Protein AF-A0A231GZB1-F1 (afdb_monomer_lite)

Foldseek 3Di:
DPPPPQQPDDVVNVVLFDDDDQSWTWDAAPVSQKIKIFADDDLVRVVNRVCVVCVVVVNNVVPVVPDDSVLQVVQKDKFWWPPFDADPVSHTDTDGDDPPPPRTGIMIMTHD

Structure (mmCIF, N/CA/C/O backbone):
data_AF-A0A231GZB1-F1
#
_entry.id   AF-A0A231GZB1-F1
#
loop_
_atom_site.group_PDB
_atom_site.id
_atom_site.type_symbol
_atom_site.label_atom_id
_atom_site.label_alt_id
_atom_site.label_comp_id
_atom_site.label_asym_id
_atom_site.label_entity_id
_atom_site.label_seq_id
_atom_site.pdbx_PDB_ins_code
_atom_site.Cartn_x
_atom_site.Cartn_y
_atom_site.Cartn_z
_atom_site.occupancy
_atom_site.B_iso_or_equiv
_atom_site.auth_seq_id
_atom_site.auth_comp_id
_atom_site.auth_asym_id
_atom_site.auth_atom_id
_atom_site.pdbx_PDB_model_num
ATOM 1 N N . MET A 1 1 ? -10.365 -15.700 -19.468 1.00 35.47 1 MET A N 1
ATOM 2 C CA . MET A 1 1 ? -9.178 -16.373 -18.901 1.00 35.47 1 MET A CA 1
ATOM 3 C C . MET A 1 1 ? -8.945 -15.784 -17.522 1.00 35.47 1 MET A C 1
ATOM 5 O O . MET A 1 1 ? -9.012 -14.567 -17.427 1.00 35.47 1 MET A O 1
ATOM 9 N N . PRO A 1 2 ? -8.791 -16.578 -16.455 1.00 36.25 2 PRO A N 1
ATOM 10 C CA . PRO A 1 2 ? -8.522 -16.021 -15.139 1.00 36.25 2 PRO A CA 1
ATOM 11 C C . PRO A 1 2 ? -7.045 -15.605 -15.068 1.00 36.25 2 PRO A C 1
ATOM 13 O O . PRO A 1 2 ? -6.168 -16.423 -15.336 1.00 36.25 2 PRO A O 1
ATOM 16 N N . ASP A 1 3 ? -6.792 -14.337 -14.736 1.00 35.53 3 ASP A N 1
ATOM 17 C CA . ASP A 1 3 ? -5.476 -13.730 -14.481 1.00 35.53 3 ASP A CA 1
ATOM 18 C C . ASP A 1 3 ? -4.774 -14.386 -13.276 1.00 35.53 3 ASP A C 1
ATOM 20 O O . ASP A 1 3 ? -4.677 -13.824 -12.184 1.00 35.53 3 ASP A O 1
ATOM 24 N N . LEU A 1 4 ? -4.313 -15.625 -13.450 1.00 36.09 4 LEU A N 1
ATOM 25 C CA . LEU A 1 4 ? -3.774 -16.455 -12.372 1.00 36.09 4 LEU A CA 1
ATOM 26 C C . LEU A 1 4 ? -2.290 -16.189 -12.051 1.00 36.09 4 LEU A C 1
ATOM 28 O O . LEU A 1 4 ? -1.723 -16.885 -11.214 1.00 36.09 4 LEU A O 1
ATOM 32 N N . HIS A 1 5 ? -1.651 -15.192 -12.675 1.00 38.41 5 HIS A N 1
ATOM 33 C CA . HIS A 1 5 ? -0.195 -14.990 -12.580 1.00 38.41 5 HIS A CA 1
ATOM 34 C C . HIS A 1 5 ? 0.274 -13.715 -11.858 1.00 38.41 5 HIS A C 1
ATOM 36 O O . HIS A 1 5 ? 1.476 -13.514 -11.723 1.00 38.41 5 HIS A O 1
ATOM 42 N N . CYS A 1 6 ? -0.616 -12.886 -11.306 1.00 41.22 6 CYS A N 1
ATOM 43 C CA . CYS A 1 6 ? -0.209 -11.613 -10.681 1.00 41.22 6 CYS A CA 1
ATOM 44 C C . CYS A 1 6 ? 0.163 -11.691 -9.186 1.00 41.22 6 CYS A C 1
ATOM 46 O O . CYS A 1 6 ? 0.323 -10.651 -8.552 1.00 41.22 6 CYS A O 1
ATOM 48 N N . TYR A 1 7 ? 0.286 -12.886 -8.595 1.00 46.88 7 TYR A N 1
ATOM 49 C CA . TYR A 1 7 ? 0.458 -13.031 -7.138 1.00 46.88 7 TYR A CA 1
ATOM 50 C C . TYR A 1 7 ? 1.612 -13.941 -6.700 1.00 46.88 7 TYR A C 1
ATOM 52 O O . TYR A 1 7 ? 1.728 -14.223 -5.505 1.00 46.88 7 TYR A O 1
ATOM 60 N N . ALA A 1 8 ? 2.479 -14.387 -7.617 1.00 49.38 8 ALA A N 1
ATOM 61 C CA . ALA A 1 8 ? 3.736 -15.032 -7.237 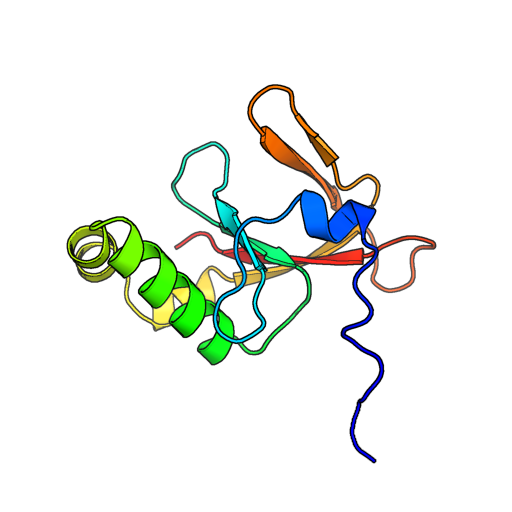1.00 49.38 8 ALA A CA 1
ATOM 62 C C . ALA A 1 8 ? 4.686 -13.957 -6.697 1.00 49.38 8 ALA A C 1
ATOM 64 O O . ALA A 1 8 ? 5.484 -13.363 -7.413 1.00 49.38 8 ALA A O 1
ATOM 65 N N . LEU A 1 9 ? 4.486 -13.633 -5.428 1.00 62.28 9 LEU A N 1
ATOM 66 C CA . LEU A 1 9 ? 5.209 -12.602 -4.717 1.00 62.28 9 LEU A CA 1
ATOM 67 C C . LEU A 1 9 ? 6.604 -13.141 -4.404 1.00 62.28 9 LEU A C 1
ATOM 69 O O . LEU A 1 9 ? 6.715 -14.206 -3.793 1.00 62.28 9 LEU A O 1
ATOM 73 N N . ASP A 1 10 ? 7.645 -12.427 -4.830 1.00 67.81 10 ASP A N 1
ATOM 74 C CA . ASP A 1 10 ? 9.023 -12.769 -4.480 1.00 67.81 10 ASP A CA 1
ATOM 75 C C . ASP A 1 10 ? 9.120 -12.930 -2.947 1.00 67.81 10 ASP A C 1
ATOM 77 O O . ASP A 1 10 ? 8.795 -11.988 -2.216 1.00 67.81 10 ASP A O 1
ATOM 81 N N . PRO A 1 11 ? 9.531 -14.098 -2.418 1.00 69.06 11 PRO A N 1
ATOM 82 C CA . PRO A 1 11 ? 9.621 -14.330 -0.979 1.00 69.06 11 PRO A CA 1
ATOM 83 C C . PRO A 1 11 ? 10.492 -13.315 -0.222 1.00 69.06 11 PRO A C 1
ATOM 85 O O . PRO A 1 11 ? 10.318 -13.153 0.988 1.00 69.06 11 PRO A O 1
ATOM 88 N N . ALA A 1 12 ? 11.444 -12.651 -0.884 1.00 73.69 12 ALA A N 1
ATOM 89 C CA . ALA A 1 12 ? 12.208 -11.548 -0.308 1.00 73.69 12 ALA A CA 1
ATOM 90 C C . ALA A 1 12 ? 11.328 -10.303 -0.134 1.00 73.69 12 ALA A C 1
ATOM 92 O O . ALA A 1 12 ? 11.215 -9.784 0.975 1.00 73.69 12 ALA A O 1
ATOM 93 N N . VAL A 1 13 ? 10.602 -9.903 -1.180 1.00 76.31 13 VAL A N 1
ATOM 94 C CA . VAL A 1 13 ? 9.665 -8.770 -1.128 1.00 76.31 13 VAL A CA 1
ATOM 95 C C . VAL A 1 13 ? 8.522 -9.042 -0.150 1.00 76.31 13 VAL A C 1
ATOM 97 O O . VAL A 1 13 ? 8.095 -8.163 0.590 1.00 76.31 13 VAL A O 1
ATOM 100 N N . GLY A 1 14 ? 8.060 -10.288 -0.062 1.00 76.56 14 GLY A N 1
ATOM 101 C CA . GLY A 1 14 ? 6.980 -10.678 0.844 1.00 76.56 14 GLY A CA 1
ATOM 102 C C . GLY A 1 14 ? 7.309 -10.561 2.318 1.00 76.56 14 GLY A C 1
ATOM 103 O O . GLY A 1 14 ? 6.378 -10.469 3.116 1.00 76.56 14 GLY A O 1
ATOM 104 N N . ARG A 1 15 ? 8.599 -10.562 2.667 1.00 81.38 15 ARG A N 1
ATOM 105 C CA . ARG A 1 15 ? 9.084 -10.355 4.034 1.00 81.38 15 ARG A CA 1
ATOM 106 C C . ARG A 1 15 ? 9.147 -8.881 4.428 1.00 81.38 15 ARG A C 1
ATOM 108 O O . ARG A 1 15 ? 9.118 -8.603 5.619 1.00 81.38 15 ARG A O 1
ATOM 115 N N . LEU A 1 16 ? 9.191 -7.967 3.456 1.00 84.62 16 LEU A N 1
ATOM 116 C CA . LEU A 1 16 ? 9.192 -6.520 3.700 1.00 84.62 16 LEU A CA 1
ATOM 117 C C . LEU A 1 16 ? 7.824 -6.008 4.154 1.00 84.62 16 LEU A C 1
ATOM 119 O O . LEU A 1 16 ? 7.729 -5.028 4.883 1.00 84.62 16 LEU A O 1
ATOM 123 N N . PHE A 1 17 ? 6.755 -6.678 3.726 1.00 84.00 17 PHE A N 1
ATOM 124 C CA . PHE A 1 17 ? 5.401 -6.314 4.113 1.00 84.00 17 PHE A CA 1
ATOM 125 C C . PHE A 1 17 ? 4.904 -7.185 5.257 1.00 84.00 17 PHE A C 1
ATOM 127 O O . PHE A 1 17 ? 5.123 -8.399 5.281 1.00 84.00 17 PHE A O 1
ATOM 134 N N . GLY A 1 18 ? 4.154 -6.558 6.16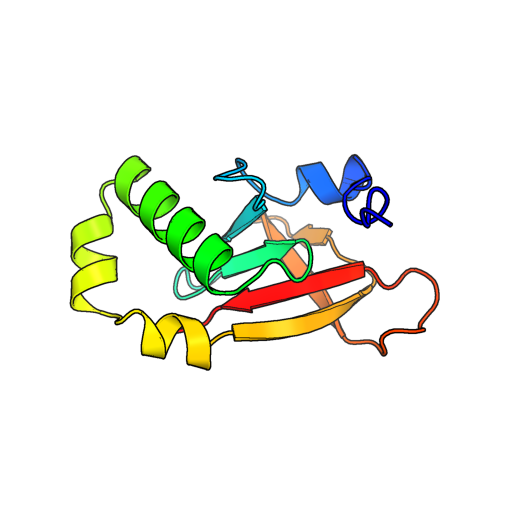0 1.00 75.94 18 GLY A N 1
ATOM 135 C CA . GLY A 1 18 ? 3.525 -7.223 7.287 1.00 75.94 18 GLY A CA 1
ATOM 136 C C . GLY A 1 18 ? 2.454 -8.256 6.913 1.00 75.94 18 GLY A C 1
ATOM 137 O O . GLY A 1 18 ? 2.372 -8.812 5.811 1.00 75.94 18 GLY A O 1
ATOM 138 N N . ARG A 1 19 ? 1.600 -8.546 7.899 1.00 80.25 19 ARG A N 1
ATOM 139 C CA . ARG A 1 19 ? 0.558 -9.574 7.798 1.00 80.25 19 ARG A CA 1
ATOM 140 C C . ARG A 1 19 ? -0.372 -9.322 6.606 1.00 80.25 19 ARG A C 1
ATOM 142 O O . ARG A 1 19 ? -0.700 -8.186 6.271 1.00 80.25 19 ARG A O 1
ATOM 149 N N . HIS A 1 20 ? -0.832 -10.409 5.992 1.00 82.31 20 HIS A N 1
ATOM 150 C CA . HIS A 1 20 ? -1.821 -10.339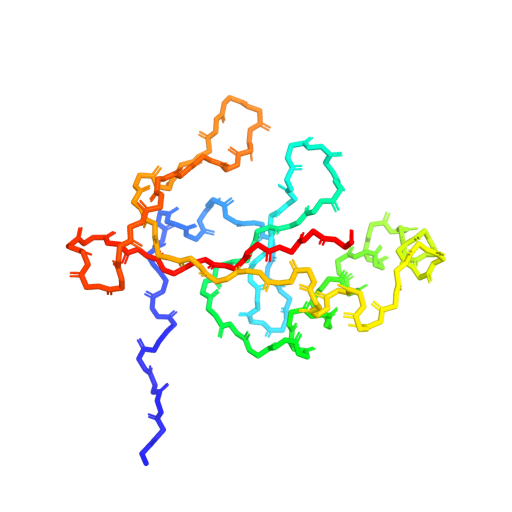 4.925 1.00 82.31 20 HIS A CA 1
ATOM 151 C C . HIS A 1 20 ? -3.253 -10.162 5.462 1.00 82.31 20 HIS A C 1
ATOM 153 O O . HIS A 1 20 ? -3.659 -10.796 6.433 1.00 82.31 20 HIS A O 1
ATOM 159 N N . PHE A 1 21 ? -4.056 -9.345 4.792 1.00 85.50 21 PHE A N 1
ATOM 160 C CA . PHE A 1 21 ? -5.480 -9.190 5.073 1.00 85.50 21 PHE A CA 1
ATOM 161 C C . PHE A 1 21 ? -6.230 -9.241 3.751 1.00 85.50 21 PHE A C 1
ATOM 163 O O . PHE A 1 21 ? -5.977 -8.438 2.859 1.00 85.50 21 PHE A O 1
ATOM 170 N N . TYR A 1 22 ? -7.110 -10.230 3.583 1.00 87.31 22 TYR A N 1
ATOM 171 C CA . TYR A 1 22 ? -7.861 -10.431 2.334 1.00 87.31 22 TYR A CA 1
ATOM 172 C C . TYR A 1 22 ? -6.973 -10.501 1.074 1.00 87.31 22 TYR A C 1
ATOM 174 O O . TYR A 1 22 ? -7.357 -10.031 0.004 1.00 87.31 22 TYR A O 1
ATOM 182 N N . GLY A 1 23 ? -5.766 -11.066 1.198 1.00 85.50 23 GLY A N 1
ATOM 183 C CA . GLY A 1 23 ? -4.794 -11.145 0.101 1.00 85.50 23 GLY A CA 1
ATOM 184 C C . GLY A 1 23 ? -4.034 -9.843 -0.189 1.00 85.50 23 GLY A C 1
ATOM 185 O O . GLY A 1 23 ? -3.349 -9.766 -1.203 1.00 85.50 23 GLY A O 1
ATOM 186 N N . VAL A 1 24 ? -4.139 -8.833 0.678 1.00 90.75 24 VAL A N 1
ATOM 187 C CA . VAL A 1 24 ? -3.377 -7.577 0.621 1.00 90.75 24 VAL A CA 1
ATOM 188 C C . VAL A 1 24 ? -2.308 -7.603 1.703 1.00 90.75 24 VAL A C 1
ATOM 190 O O . VAL A 1 24 ? -2.616 -7.885 2.859 1.00 90.75 24 VAL A O 1
ATOM 193 N N . ARG A 1 25 ? -1.056 -7.322 1.342 1.00 90.12 25 ARG A N 1
ATOM 194 C CA . ARG A 1 25 ? 0.037 -7.132 2.303 1.00 90.12 25 ARG A CA 1
ATOM 195 C C . ARG A 1 25 ? 0.265 -5.645 2.492 1.00 90.12 25 ARG A C 1
ATOM 197 O O . ARG A 1 25 ? 0.362 -4.931 1.499 1.00 90.12 25 ARG A O 1
ATOM 204 N N . LEU A 1 26 ? 0.322 -5.213 3.743 1.00 89.19 26 LEU A N 1
ATOM 205 C CA . LEU A 1 26 ? 0.349 -3.806 4.118 1.00 89.19 26 LEU A CA 1
ATOM 206 C C . LEU A 1 26 ? 1.423 -3.543 5.168 1.00 89.19 26 LEU A C 1
ATOM 208 O O . LEU A 1 26 ? 1.594 -4.333 6.099 1.00 89.19 26 LEU A O 1
ATOM 212 N N . GLN A 1 27 ? 2.131 -2.436 4.983 1.00 90.50 27 GLN A N 1
ATOM 213 C CA . GLN A 1 27 ? 3.182 -1.936 5.859 1.00 90.50 27 GLN A CA 1
ATOM 214 C C . GLN A 1 27 ? 2.899 -0.456 6.158 1.00 90.50 27 GLN A C 1
ATOM 216 O O . GLN A 1 27 ? 2.553 0.267 5.227 1.00 90.50 27 GLN A O 1
ATOM 221 N N . PRO A 1 28 ? 2.971 0.008 7.416 1.00 88.31 28 PRO A N 1
ATOM 222 C CA . PRO A 1 28 ? 2.855 1.436 7.731 1.00 88.31 28 PRO A CA 1
ATOM 223 C C . PRO A 1 28 ? 4.018 2.250 7.142 1.00 88.31 28 PRO A C 1
ATOM 225 O O . PRO A 1 28 ? 5.121 1.718 7.006 1.00 88.31 28 PRO A O 1
ATOM 228 N N . LEU A 1 29 ? 3.772 3.521 6.821 1.00 85.38 29 LEU A N 1
ATOM 229 C CA . LEU A 1 29 ? 4.821 4.508 6.543 1.00 85.38 29 LEU A CA 1
ATOM 230 C C . LEU A 1 29 ? 5.504 4.985 7.837 1.00 85.38 29 LEU A C 1
ATOM 232 O O . LEU A 1 29 ? 4.996 4.742 8.934 1.00 85.38 29 LEU A O 1
ATOM 236 N N . GLU A 1 30 ? 6.651 5.654 7.682 1.00 79.06 30 GLU A N 1
ATOM 237 C CA . GLU A 1 30 ? 7.502 6.181 8.766 1.00 79.06 30 GLU A CA 1
ATOM 238 C C . GLU A 1 30 ? 6.756 7.086 9.748 1.00 79.06 30 GL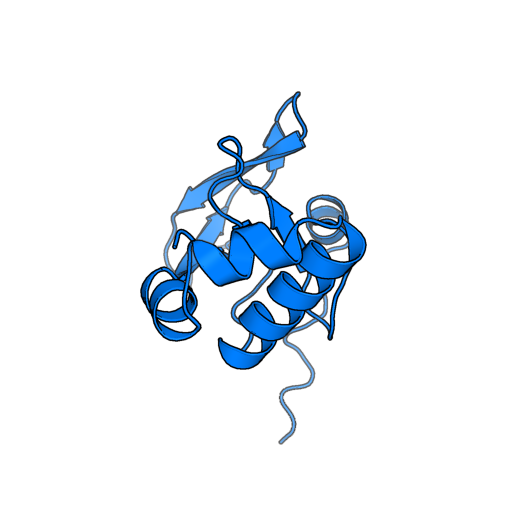U A C 1
ATOM 240 O O . GLU A 1 30 ? 6.864 6.933 10.963 1.00 79.06 30 GLU A O 1
ATOM 245 N N . ASP A 1 31 ? 5.926 7.977 9.219 1.00 73.69 31 ASP A N 1
ATOM 246 C CA . ASP A 1 31 ? 5.128 8.926 9.992 1.00 73.69 31 ASP A CA 1
ATOM 247 C C . ASP A 1 31 ? 3.888 8.300 10.655 1.00 73.69 31 ASP A C 1
ATOM 249 O O . ASP A 1 31 ? 3.177 8.967 11.406 1.00 73.69 31 ASP A O 1
ATOM 253 N N . GLY A 1 32 ? 3.603 7.023 10.372 1.00 74.31 32 GLY A N 1
ATOM 254 C CA . GLY A 1 32 ? 2.389 6.335 10.806 1.00 74.31 32 GLY A CA 1
ATOM 255 C C . GLY A 1 32 ? 1.096 6.872 10.181 1.00 74.31 32 GLY A C 1
ATOM 256 O O . GLY A 1 32 ? 0.023 6.358 10.500 1.00 74.31 32 GLY A O 1
ATOM 257 N N . TYR A 1 33 ? 1.185 7.861 9.289 1.00 78.75 33 TYR A N 1
ATOM 258 C CA . TYR A 1 33 ? 0.050 8.557 8.689 1.00 78.75 33 TYR A CA 1
ATOM 259 C C . TYR A 1 33 ? -0.431 7.881 7.398 1.00 78.75 33 TYR A C 1
ATOM 261 O O . TYR A 1 33 ? -1.549 8.113 6.946 1.00 78.75 33 TYR A O 1
ATOM 269 N N . GLY A 1 34 ? 0.367 6.975 6.828 1.00 89.00 34 GLY A N 1
ATOM 270 C CA . GLY A 1 34 ? -0.030 6.213 5.650 1.00 89.00 34 GLY A CA 1
ATOM 271 C C . GLY A 1 34 ? 0.436 4.763 5.631 1.00 89.00 34 GLY A C 1
ATOM 272 O O . GLY A 1 34 ? 0.991 4.218 6.591 1.00 89.00 34 GLY A O 1
ATOM 273 N N . TRP A 1 35 ? 0.188 4.116 4.496 1.00 92.94 35 TRP A N 1
ATOM 274 C CA . TRP A 1 35 ? 0.504 2.710 4.273 1.00 92.94 35 TRP A CA 1
ATOM 275 C C . TRP A 1 35 ? 1.088 2.474 2.891 1.00 92.94 35 TRP A C 1
ATOM 277 O O . TRP A 1 35 ? 0.752 3.148 1.922 1.00 92.94 35 TRP A O 1
ATOM 287 N N . VAL A 1 36 ? 1.893 1.424 2.787 1.00 94.38 36 VAL A N 1
ATOM 288 C CA . VAL A 1 36 ? 2.356 0.852 1.530 1.00 94.38 36 VAL A CA 1
ATOM 289 C C . VAL A 1 36 ? 1.764 -0.538 1.383 1.00 94.38 36 VAL A C 1
ATOM 291 O O . VAL A 1 36 ? 1.841 -1.381 2.281 1.00 94.38 36 VAL A O 1
ATOM 294 N N . VAL A 1 37 ? 1.185 -0.788 0.219 1.00 94.31 37 VAL A N 1
ATOM 295 C CA . VAL A 1 37 ? 0.625 -2.067 -0.191 1.00 94.31 37 VAL A CA 1
ATOM 296 C C . VAL A 1 37 ? 1.450 -2.640 -1.327 1.00 94.31 37 VAL A C 1
ATOM 298 O O . VAL A 1 37 ? 1.759 -1.945 -2.290 1.00 94.31 37 VAL A O 1
ATOM 301 N N . TYR A 1 38 ? 1.756 -3.932 -1.261 1.00 92.62 38 TYR A N 1
ATOM 302 C CA . TYR A 1 38 ? 2.352 -4.607 -2.408 1.00 92.62 38 TYR A CA 1
ATOM 303 C C . TYR A 1 38 ? 1.315 -4.845 -3.513 1.00 92.62 38 TYR A C 1
ATOM 305 O O . TYR A 1 38 ? 0.237 -5.403 -3.272 1.00 92.62 38 TYR A O 1
ATOM 313 N N . GLY A 1 39 ? 1.670 -4.482 -4.744 1.00 92.62 39 GLY A N 1
ATOM 314 C CA . GLY A 1 39 ? 0.815 -4.602 -5.916 1.00 92.62 39 GLY A CA 1
ATOM 315 C C . GLY A 1 39 ? -0.215 -3.486 -6.055 1.00 92.62 39 GLY A C 1
ATOM 316 O O . GLY A 1 39 ? -0.224 -2.507 -5.313 1.00 92.62 39 GLY A O 1
ATOM 317 N N . HIS A 1 40 ? -1.123 -3.670 -7.017 1.00 95.12 40 HIS A N 1
ATOM 318 C CA . HIS A 1 40 ? -2.261 -2.777 -7.262 1.00 95.12 40 HIS A CA 1
ATOM 319 C C . HIS A 1 40 ? -3.604 -3.501 -7.077 1.00 95.12 40 HIS A C 1
ATOM 321 O O . HIS A 1 40 ? -4.382 -3.623 -8.030 1.00 95.12 40 HIS A O 1
ATOM 327 N N . PRO A 1 41 ? -3.898 -4.047 -5.882 1.00 93.88 41 PRO A N 1
ATOM 328 C CA . PRO A 1 41 ? -5.215 -4.605 -5.625 1.00 93.88 41 PRO A CA 1
ATOM 329 C C . PRO A 1 41 ? -6.308 -3.525 -5.761 1.00 93.88 41 PRO A C 1
ATOM 331 O O . PRO A 1 41 ? -6.036 -2.332 -5.631 1.00 93.88 41 PRO A O 1
ATOM 334 N N . PRO A 1 42 ? -7.570 -3.918 -6.014 1.00 95.19 42 PRO A N 1
ATOM 335 C CA . PRO A 1 42 ? -8.675 -2.966 -6.087 1.00 95.19 42 PRO A CA 1
ATOM 336 C C . PRO A 1 42 ? -8.805 -2.153 -4.792 1.00 95.19 42 PRO A C 1
ATOM 338 O O . PRO A 1 42 ? -8.714 -2.736 -3.710 1.00 95.19 42 PRO A O 1
ATOM 341 N N . ALA A 1 43 ? -9.112 -0.855 -4.896 1.00 95.50 43 ALA A N 1
ATOM 342 C CA . ALA A 1 43 ? -9.204 0.067 -3.755 1.00 95.50 43 ALA A CA 1
ATOM 343 C C . ALA A 1 43 ? -10.076 -0.482 -2.613 1.00 95.50 43 ALA A C 1
ATOM 345 O O . ALA A 1 43 ? -9.630 -0.574 -1.474 1.00 95.50 43 ALA A O 1
ATOM 346 N N . ARG A 1 44 ? -11.263 -1.019 -2.934 1.00 95.62 44 ARG A N 1
ATOM 347 C CA . ARG A 1 44 ? -12.155 -1.668 -1.952 1.00 95.62 44 ARG A CA 1
ATOM 348 C C . ARG A 1 44 ? -11.478 -2.749 -1.100 1.00 95.62 44 ARG A C 1
ATOM 350 O O . ARG A 1 44 ? -11.822 -2.929 0.062 1.00 95.62 44 ARG A O 1
ATOM 357 N N . ARG A 1 45 ? -10.534 -3.498 -1.682 1.00 95.50 45 ARG A N 1
ATOM 358 C CA . ARG A 1 45 ? -9.813 -4.578 -1.000 1.00 95.50 45 ARG A CA 1
ATOM 359 C C . ARG A 1 45 ? -8.705 -4.011 -0.115 1.00 95.50 45 ARG A C 1
ATOM 361 O O . ARG A 1 45 ? -8.510 -4.525 0.979 1.00 95.50 45 ARG A O 1
ATOM 368 N N . ILE A 1 46 ? -8.035 -2.951 -0.569 1.00 95.25 46 ILE A N 1
ATOM 369 C CA . ILE A 1 46 ? -7.067 -2.191 0.233 1.00 95.25 46 ILE A CA 1
ATOM 370 C C . ILE A 1 46 ? -7.761 -1.605 1.462 1.00 95.25 46 ILE A C 1
ATOM 372 O O . ILE A 1 46 ? -7.347 -1.894 2.579 1.00 95.25 46 ILE A O 1
ATOM 376 N N . VAL A 1 47 ? -8.871 -0.881 1.283 1.00 95.19 47 VAL A N 1
ATOM 377 C CA . VAL A 1 47 ? -9.601 -0.273 2.407 1.00 95.19 47 VAL A CA 1
ATOM 378 C C . VAL A 1 47 ? -10.101 -1.335 3.391 1.00 95.19 47 VAL A C 1
ATOM 380 O O . VAL A 1 47 ? -9.931 -1.187 4.598 1.00 95.19 47 VAL A O 1
ATOM 383 N N . ALA A 1 48 ? -10.646 -2.457 2.906 1.00 94.69 48 ALA A N 1
ATOM 384 C CA . ALA A 1 48 ? -11.054 -3.560 3.780 1.00 94.69 48 ALA A CA 1
ATOM 385 C C . ALA A 1 48 ? -9.880 -4.137 4.597 1.00 94.69 48 ALA A C 1
ATOM 387 O O . ALA A 1 48 ? -10.041 -4.475 5.773 1.00 94.69 48 ALA A O 1
ATOM 388 N N . ALA A 1 49 ? -8.700 -4.242 3.983 1.00 94.50 49 ALA A N 1
ATOM 389 C CA . ALA A 1 49 ? -7.482 -4.704 4.630 1.00 94.50 49 ALA A CA 1
ATOM 390 C C . ALA A 1 49 ? -6.986 -3.713 5.700 1.00 94.50 49 ALA A C 1
ATOM 392 O O . ALA A 1 49 ? -6.691 -4.140 6.816 1.00 94.50 49 ALA A O 1
ATOM 393 N N . LEU A 1 50 ? -6.996 -2.407 5.405 1.00 92.31 50 LEU A N 1
ATOM 394 C CA . LEU A 1 50 ? -6.665 -1.336 6.354 1.00 92.31 50 LEU A CA 1
ATOM 395 C C . LEU A 1 50 ? -7.602 -1.334 7.563 1.00 92.31 50 LEU A C 1
ATOM 397 O O . LEU A 1 50 ? -7.144 -1.373 8.702 1.00 92.31 50 LEU A O 1
ATOM 401 N N . VAL A 1 51 ? -8.916 -1.391 7.331 1.00 92.81 51 VAL A N 1
ATOM 402 C CA . VAL A 1 51 ? -9.919 -1.451 8.405 1.00 92.81 51 VAL A CA 1
ATOM 403 C C . VAL A 1 51 ? -9.711 -2.682 9.289 1.00 92.81 51 VAL A C 1
ATOM 405 O O . VAL A 1 51 ? -9.825 -2.600 10.512 1.00 92.81 51 VAL A O 1
ATOM 408 N N . CYS A 1 52 ? -9.388 -3.835 8.699 1.00 93.12 52 CYS A N 1
ATOM 409 C CA . CYS A 1 52 ? -9.096 -5.042 9.468 1.00 93.12 52 CYS A CA 1
ATOM 410 C C . CYS A 1 52 ? -7.821 -4.894 10.306 1.00 93.12 52 CYS A C 1
ATOM 412 O O . CYS A 1 52 ? -7.832 -5.242 11.489 1.00 93.12 52 CYS A O 1
ATOM 414 N N . ALA A 1 53 ? -6.758 -4.332 9.728 1.00 90.50 53 ALA A N 1
ATOM 415 C CA . ALA A 1 53 ? -5.510 -4.067 10.431 1.00 90.50 53 ALA A CA 1
ATOM 416 C C . ALA A 1 53 ? -5.710 -3.087 11.602 1.00 90.50 53 ALA A C 1
ATOM 418 O O . ALA A 1 53 ? -5.270 -3.373 12.715 1.00 90.50 53 ALA A O 1
ATOM 419 N N . ALA A 1 54 ? -6.446 -1.992 11.387 1.00 90.06 54 ALA A N 1
ATOM 420 C CA . ALA A 1 54 ? -6.782 -1.018 12.425 1.00 90.06 54 ALA A CA 1
ATOM 421 C C . ALA A 1 54 ? -7.612 -1.646 13.555 1.00 90.06 54 ALA A C 1
ATOM 423 O O . ALA A 1 54 ? -7.327 -1.443 14.732 1.00 90.06 54 ALA A O 1
ATOM 424 N N . ARG A 1 55 ? -8.593 -2.498 13.223 1.00 91.88 55 ARG A N 1
ATOM 425 C CA . ARG A 1 55 ? -9.364 -3.248 14.231 1.00 91.88 55 ARG A CA 1
ATOM 426 C C . ARG A 1 55 ? -8.488 -4.176 15.069 1.00 91.88 55 ARG A C 1
ATOM 428 O O . ARG A 1 55 ? -8.662 -4.213 16.281 1.00 91.88 55 ARG A O 1
ATOM 435 N N . GLN A 1 56 ? -7.544 -4.897 14.460 1.00 90.12 56 GLN A N 1
ATOM 436 C CA . GLN A 1 56 ? -6.633 -5.779 15.205 1.00 90.12 56 GLN A CA 1
ATOM 437 C C . GLN A 1 56 ? -5.678 -5.015 16.128 1.00 90.12 56 GLN A C 1
ATOM 439 O O . GLN A 1 56 ? -5.246 -5.568 17.135 1.00 90.12 56 GLN A O 1
ATOM 444 N N . ARG A 1 57 ? -5.365 -3.759 15.798 1.00 87.19 57 ARG A N 1
ATOM 445 C CA . ARG A 1 57 ? -4.513 -2.875 16.606 1.00 87.19 57 ARG A CA 1
ATOM 446 C C . ARG A 1 57 ? -5.292 -2.024 17.612 1.00 87.19 57 ARG A C 1
ATOM 448 O O . ARG A 1 57 ? -4.677 -1.307 18.388 1.00 87.19 57 ARG A O 1
ATOM 455 N N . GLY A 1 58 ? -6.625 -2.083 17.601 1.00 88.81 58 GLY A N 1
ATOM 456 C CA . GLY A 1 58 ? -7.475 -1.245 18.449 1.00 88.81 58 GLY A CA 1
ATOM 457 C C . GLY A 1 58 ? -7.605 0.216 17.993 1.00 88.81 58 GLY A C 1
ATOM 458 O O . GLY A 1 58 ? -8.254 0.993 18.682 1.00 88.81 58 GLY A O 1
ATOM 459 N N . SER A 1 59 ? -7.070 0.590 16.827 1.00 88.69 59 SER A N 1
ATOM 460 C CA . SER A 1 59 ? -7.065 1.966 16.297 1.00 88.69 59 SER A CA 1
ATOM 461 C C . SER A 1 59 ? -8.202 2.260 15.307 1.00 88.69 59 SER A C 1
ATOM 463 O O . SER A 1 59 ? -8.175 3.240 14.569 1.00 88.69 59 SER A O 1
ATOM 465 N N . PHE A 1 60 ? -9.232 1.409 15.247 1.00 90.94 60 PHE A N 1
ATOM 466 C CA . PHE A 1 60 ? -10.330 1.592 14.289 1.00 90.94 60 PHE A CA 1
ATOM 467 C C . PHE A 1 60 ? -11.142 2.873 14.525 1.00 90.94 60 PHE A C 1
ATOM 469 O O . PHE A 1 60 ? -11.613 3.462 13.557 1.00 90.94 60 PHE A O 1
ATOM 476 N N . ALA A 1 61 ? -11.325 3.287 15.783 1.00 91.00 61 ALA A N 1
ATOM 477 C CA . ALA A 1 61 ? -12.049 4.519 16.096 1.00 91.00 61 ALA A CA 1
ATOM 478 C C . ALA A 1 61 ? -11.325 5.742 15.519 1.00 91.00 61 ALA A C 1
ATOM 480 O O . ALA A 1 61 ? -11.937 6.515 14.798 1.00 91.00 61 ALA A O 1
ATOM 481 N N . GLU A 1 62 ? -10.013 5.831 15.739 1.00 88.62 62 GLU A N 1
ATOM 482 C CA . GLU A 1 62 ? -9.156 6.882 15.186 1.00 88.62 62 GLU A CA 1
ATOM 483 C C . GLU A 1 62 ? -9.209 6.911 13.654 1.00 88.62 62 GLU A C 1
ATOM 485 O O . GLU A 1 62 ? -9.519 7.944 13.073 1.00 88.62 62 GLU A O 1
ATOM 490 N N . LEU A 1 63 ? -9.032 5.760 12.990 1.00 88.44 63 LEU A N 1
ATOM 491 C CA . LEU A 1 63 ? -9.131 5.684 11.527 1.00 88.44 63 LEU A CA 1
ATOM 492 C C . LEU A 1 63 ? -10.495 6.169 11.008 1.00 88.44 63 LEU A C 1
ATOM 494 O O . LEU A 1 63 ? -10.558 6.887 10.016 1.00 88.44 63 LEU A O 1
ATOM 498 N N . ARG A 1 64 ? -11.589 5.755 11.659 1.00 90.81 64 ARG A N 1
ATOM 499 C CA . ARG A 1 64 ? -12.958 6.138 11.281 1.00 90.81 64 ARG A CA 1
ATOM 500 C C . ARG A 1 64 ? -13.200 7.635 11.468 1.00 90.81 64 ARG A C 1
ATOM 502 O O . ARG A 1 64 ? -13.947 8.218 10.689 1.00 90.81 64 ARG A O 1
ATOM 509 N N . ASP A 1 65 ? -12.637 8.215 12.520 1.00 91.31 65 ASP A N 1
ATOM 510 C CA . ASP A 1 65 ? -12.880 9.607 12.890 1.00 91.31 65 ASP A CA 1
ATOM 511 C C . ASP A 1 65 ? -12.015 10.570 12.056 1.00 91.31 65 ASP A C 1
ATOM 513 O O . ASP A 1 65 ? -12.424 11.708 11.833 1.00 91.31 65 ASP A O 1
ATOM 517 N N . CYS A 1 66 ? -10.870 10.105 11.543 1.00 87.62 66 CYS A N 1
ATOM 518 C CA . CYS A 1 66 ? -9.963 10.900 10.714 1.00 87.62 66 CYS A CA 1
ATOM 519 C C . CYS A 1 66 ? -10.236 10.801 9.206 1.00 87.62 66 CYS A C 1
ATOM 521 O O . CYS A 1 66 ? -9.953 11.757 8.490 1.00 87.62 66 CYS A O 1
ATOM 523 N N . CYS A 1 67 ? -10.740 9.665 8.704 1.00 89.69 67 CYS A N 1
ATOM 524 C CA . CYS A 1 67 ? -10.782 9.401 7.263 1.00 89.69 67 CYS A CA 1
ATOM 525 C C . CYS A 1 67 ? -12.068 8.684 6.831 1.00 89.69 67 CYS A C 1
ATOM 527 O O . CYS A 1 67 ? -12.516 7.708 7.441 1.00 89.69 67 CYS A O 1
ATOM 529 N N . THR A 1 68 ? -12.626 9.098 5.697 1.00 93.50 68 THR A N 1
ATOM 530 C CA . THR A 1 68 ? -13.699 8.387 5.001 1.00 93.50 68 THR A CA 1
ATOM 531 C C . THR A 1 68 ? -13.146 7.354 4.017 1.00 93.50 68 THR A C 1
ATOM 533 O O . THR A 1 68 ? -11.958 7.298 3.705 1.00 93.50 68 THR A O 1
ATOM 536 N N . TYR A 1 69 ? -14.034 6.516 3.471 1.00 93.00 69 TYR A N 1
ATOM 537 C CA . TYR A 1 69 ? -13.675 5.626 2.364 1.00 93.00 69 TYR A CA 1
ATOM 538 C C . TYR A 1 69 ? -13.136 6.398 1.149 1.00 93.00 69 TYR A C 1
ATOM 540 O O . TYR A 1 69 ? -12.250 5.888 0.467 1.00 93.00 69 TYR A O 1
ATOM 548 N N . MET A 1 70 ? -13.691 7.583 0.868 1.00 95.19 70 MET A N 1
ATOM 549 C CA . MET A 1 70 ? -13.287 8.386 -0.284 1.00 95.19 70 MET A CA 1
ATOM 550 C C . MET A 1 70 ? -11.904 8.988 -0.068 1.00 95.19 70 MET A C 1
ATOM 552 O O . MET A 1 70 ? -11.069 8.810 -0.944 1.00 95.19 70 MET A O 1
ATOM 556 N N . ASP A 1 71 ? -11.624 9.532 1.119 1.00 94.12 71 ASP A N 1
ATOM 557 C CA . ASP A 1 71 ? -10.297 10.077 1.457 1.00 94.12 71 ASP A CA 1
ATOM 558 C C . ASP A 1 71 ? -9.211 9.006 1.279 1.00 94.12 71 ASP A C 1
ATOM 560 O O . ASP A 1 71 ? -8.216 9.201 0.586 1.00 94.12 71 ASP A O 1
ATOM 564 N N . LEU A 1 72 ? -9.472 7.792 1.780 1.00 94.31 72 LEU A N 1
ATOM 565 C CA . LEU A 1 72 ? -8.561 6.661 1.600 1.00 94.31 72 LEU A CA 1
ATOM 566 C C . LEU A 1 72 ? -8.378 6.243 0.139 1.00 94.31 72 LEU A C 1
ATOM 568 O O . LEU A 1 72 ? -7.344 5.666 -0.17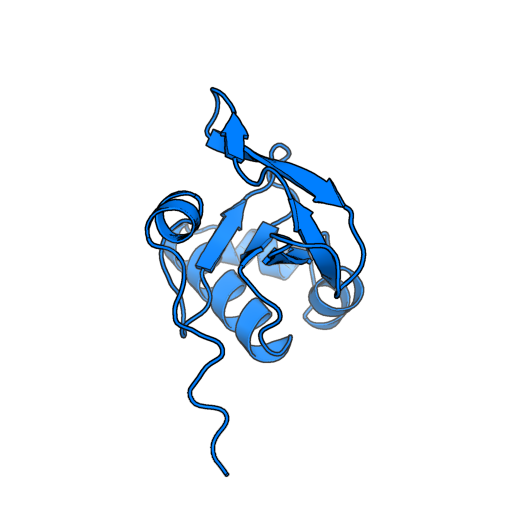8 1.00 94.31 72 LEU A O 1
ATOM 572 N N . CYS A 1 73 ? -9.382 6.429 -0.721 1.00 95.69 73 CYS A N 1
ATOM 573 C CA . CYS A 1 73 ? -9.287 6.103 -2.145 1.00 95.69 73 CYS A CA 1
ATOM 574 C C . CYS A 1 73 ? -8.553 7.188 -2.931 1.00 95.69 73 CYS A C 1
ATOM 576 O O . CYS A 1 73 ? -7.758 6.849 -3.807 1.00 95.69 73 CYS A O 1
ATOM 578 N N . ASP A 1 74 ? -8.819 8.451 -2.616 1.00 95.50 74 ASP A N 1
ATOM 579 C CA . ASP A 1 74 ? -8.218 9.612 -3.267 1.00 95.50 74 ASP A CA 1
ATOM 580 C C . ASP A 1 74 ? -6.733 9.730 -2.902 1.00 95.50 74 ASP A C 1
ATOM 582 O O . ASP A 1 74 ? -5.913 10.056 -3.755 1.00 95.50 74 ASP A O 1
ATOM 586 N N . GLY A 1 75 ? -6.369 9.331 -1.681 1.00 94.50 75 GLY A N 1
ATOM 587 C CA . GLY A 1 75 ? -4.989 9.206 -1.218 1.00 94.50 75 GLY A CA 1
ATOM 588 C C . GLY A 1 75 ? -4.202 8.013 -1.778 1.00 94.50 75 GLY A C 1
ATOM 589 O O . GLY A 1 75 ? -3.062 7.792 -1.361 1.00 94.50 75 GLY A O 1
ATOM 590 N N . MET A 1 76 ? -4.785 7.190 -2.665 1.00 96.94 76 MET A N 1
ATOM 591 C CA . MET A 1 76 ? -4.085 6.034 -3.240 1.00 96.94 76 MET A CA 1
ATOM 592 C C . MET A 1 76 ? -3.257 6.411 -4.463 1.00 96.94 76 MET A C 1
ATOM 594 O O . MET A 1 76 ? -3.799 6.742 -5.518 1.00 96.94 76 MET A O 1
ATOM 598 N N . GLU A 1 77 ? -1.954 6.170 -4.394 1.00 96.75 77 GLU A N 1
ATOM 599 C CA . GLU A 1 77 ? -1.052 6.351 -5.528 1.00 96.75 77 GLU A CA 1
ATOM 600 C C . GLU A 1 77 ? -0.386 5.033 -5.917 1.00 96.75 77 GLU A C 1
ATOM 602 O O . GLU A 1 77 ? 0.038 4.233 -5.082 1.00 96.75 77 GLU A O 1
ATOM 607 N N . ARG A 1 78 ? -0.326 4.770 -7.224 1.00 96.75 78 ARG A N 1
ATOM 608 C CA . ARG A 1 78 ? 0.198 3.519 -7.780 1.00 96.75 78 ARG A CA 1
ATOM 609 C C . ARG A 1 78 ? 1.573 3.743 -8.372 1.00 96.75 78 ARG A C 1
ATOM 611 O O . ARG A 1 78 ? 1.728 4.547 -9.286 1.00 96.75 78 ARG A O 1
ATOM 618 N N . TRP A 1 79 ? 2.525 2.934 -7.932 1.00 96.62 79 TRP A N 1
ATOM 619 C CA . TRP A 1 79 ? 3.924 3.060 -8.303 1.00 96.62 79 TRP A CA 1
ATOM 620 C C . TRP A 1 79 ? 4.486 1.762 -8.862 1.00 96.62 79 TRP A C 1
ATOM 622 O O . TRP A 1 79 ? 4.103 0.666 -8.451 1.00 96.62 79 TRP A O 1
ATOM 632 N N . TRP A 1 80 ? 5.459 1.913 -9.751 1.00 96.44 80 TRP A N 1
ATOM 633 C CA . TRP A 1 80 ? 6.413 0.867 -10.094 1.00 96.44 80 TRP A CA 1
ATOM 634 C C . TRP A 1 80 ? 7.757 1.281 -9.527 1.00 96.44 80 TRP A C 1
ATOM 636 O O . TRP A 1 80 ? 8.168 2.427 -9.707 1.00 96.44 80 TRP A O 1
ATOM 646 N N . VAL A 1 81 ? 8.406 0.388 -8.784 1.00 95.44 81 VAL A N 1
ATOM 647 C CA . VAL A 1 81 ? 9.568 0.764 -7.981 1.00 95.44 81 VAL A CA 1
ATOM 648 C C . VAL A 1 81 ? 10.695 -0.251 -8.051 1.00 95.44 81 VAL A C 1
ATOM 650 O O . VAL A 1 81 ? 10.448 -1.443 -8.216 1.00 95.44 81 VAL A O 1
ATOM 653 N N . THR A 1 82 ? 11.929 0.218 -7.894 1.00 94.00 82 THR A N 1
ATOM 654 C CA . THR A 1 82 ? 13.119 -0.626 -7.714 1.00 94.00 82 THR A CA 1
ATOM 655 C C . THR A 1 82 ? 13.735 -0.408 -6.342 1.00 94.00 82 THR A C 1
ATOM 657 O O . THR A 1 82 ? 13.368 0.532 -5.633 1.00 94.00 82 THR A O 1
ATOM 660 N N . ASP A 1 83 ? 14.662 -1.301 -5.986 1.00 90.44 83 ASP A N 1
ATOM 661 C CA . ASP A 1 83 ? 15.411 -1.279 -4.725 1.00 90.44 83 ASP A CA 1
ATOM 662 C C . ASP A 1 83 ? 14.493 -1.163 -3.505 1.00 90.44 83 ASP A C 1
ATOM 664 O O . ASP A 1 83 ? 14.777 -0.445 -2.553 1.00 90.44 83 ASP A O 1
ATOM 668 N N . LEU A 1 84 ? 13.357 -1.866 -3.564 1.00 91.50 84 LEU A N 1
ATOM 669 C CA . LEU A 1 84 ? 12.419 -1.929 -2.456 1.00 91.50 84 LEU A CA 1
ATOM 670 C C . LEU A 1 84 ? 13.079 -2.681 -1.298 1.00 91.50 84 LEU A C 1
ATOM 672 O O . LEU A 1 84 ? 13.301 -3.892 -1.378 1.00 91.50 84 LEU A O 1
ATOM 676 N N . SER A 1 85 ? 13.375 -1.963 -0.225 1.00 90.88 85 SER A N 1
ATOM 677 C CA . SER A 1 85 ? 14.034 -2.485 0.972 1.00 90.88 85 SER A CA 1
ATOM 678 C C . SER A 1 85 ? 13.428 -1.872 2.227 1.00 90.88 85 SER A C 1
ATOM 680 O O . SER A 1 85 ? 12.710 -0.882 2.143 1.00 90.88 85 SER A O 1
ATOM 682 N N . ALA A 1 86 ? 13.725 -2.454 3.386 1.00 88.94 86 ALA A N 1
ATOM 683 C CA . ALA A 1 86 ? 13.447 -1.828 4.672 1.00 88.94 86 ALA A CA 1
ATOM 684 C C . ALA A 1 86 ? 14.724 -1.163 5.209 1.00 88.94 86 ALA A C 1
ATOM 686 O O . ALA A 1 86 ? 15.810 -1.727 5.045 1.00 88.94 86 ALA A O 1
ATOM 687 N N . ASP A 1 87 ? 14.599 0.009 5.822 1.00 87.25 87 ASP A N 1
ATOM 688 C CA . ASP A 1 87 ? 15.679 0.656 6.569 1.00 87.25 87 ASP A CA 1
ATOM 689 C C . ASP A 1 87 ? 15.909 -0.004 7.947 1.00 87.25 87 ASP A C 1
ATOM 691 O O . ASP A 1 87 ? 15.356 -1.067 8.254 1.00 87.25 87 ASP A O 1
ATOM 695 N N . SER A 1 88 ? 16.764 0.602 8.779 1.00 85.44 88 SER A N 1
ATOM 696 C CA . SER A 1 88 ? 17.074 0.114 10.131 1.00 85.44 88 SER A CA 1
ATOM 697 C C . SER A 1 88 ? 15.869 0.069 11.067 1.00 85.44 88 SER A C 1
ATOM 699 O O . SER A 1 88 ? 15.859 -0.746 11.991 1.00 85.44 88 SER A O 1
ATOM 701 N N . ASP A 1 89 ? 14.873 0.916 10.825 1.00 84.25 89 ASP A N 1
ATOM 702 C CA . ASP A 1 89 ? 13.676 1.066 11.650 1.00 84.25 89 ASP A CA 1
ATOM 703 C C . ASP A 1 89 ? 12.489 0.257 11.093 1.00 84.25 89 ASP A C 1
ATOM 705 O O . ASP A 1 89 ? 11.445 0.122 11.735 1.00 84.25 89 ASP A O 1
ATOM 709 N N . GLY A 1 90 ? 12.673 -0.382 9.933 1.00 82.44 90 GLY A N 1
ATOM 710 C CA . GLY A 1 90 ? 11.690 -1.252 9.297 1.00 82.44 90 GLY A CA 1
ATOM 711 C C . GLY A 1 90 ? 10.733 -0.521 8.352 1.00 82.44 90 GLY A C 1
ATOM 712 O O . GLY A 1 90 ? 9.717 -1.107 7.950 1.00 82.44 90 GLY A O 1
ATOM 713 N N . PHE A 1 91 ? 11.035 0.727 7.989 1.00 85.94 91 PHE A N 1
ATOM 714 C CA . PHE A 1 91 ? 10.274 1.496 7.010 1.00 85.94 91 PHE A CA 1
ATOM 715 C C . PHE A 1 91 ? 10.763 1.221 5.599 1.00 85.94 91 PHE A C 1
ATOM 717 O O . PHE A 1 91 ? 11.933 0.930 5.361 1.00 85.94 91 PHE A O 1
ATOM 724 N N . LEU A 1 92 ? 9.833 1.253 4.646 1.00 90.50 92 LEU A N 1
ATOM 725 C CA . LEU A 1 92 ? 10.149 0.901 3.270 1.00 90.50 92 LEU A CA 1
ATOM 726 C C . LEU A 1 92 ? 10.774 2.086 2.540 1.00 90.50 92 LEU A C 1
ATOM 728 O O . LEU A 1 92 ? 10.208 3.175 2.517 1.00 90.50 92 LEU A O 1
ATOM 732 N N . CYS A 1 93 ? 11.890 1.832 1.869 1.00 91.00 93 CYS A N 1
ATOM 733 C CA . CYS A 1 93 ? 12.523 2.747 0.928 1.00 91.00 93 CYS A CA 1
ATOM 734 C C . CYS A 1 93 ? 12.416 2.172 -0.485 1.00 91.00 93 CYS A C 1
ATOM 736 O O . CYS A 1 93 ? 12.468 0.953 -0.668 1.00 91.00 93 CYS A O 1
ATOM 738 N N . TRP A 1 94 ? 12.256 3.037 -1.487 1.00 94.25 94 TRP A N 1
ATOM 739 C CA . TRP A 1 94 ? 12.139 2.628 -2.885 1.00 94.25 94 TRP A CA 1
ATOM 740 C C . TRP A 1 94 ? 12.483 3.766 -3.849 1.00 94.25 94 TRP A C 1
ATOM 742 O O . TRP A 1 94 ? 12.437 4.941 -3.486 1.00 94.25 94 TRP A O 1
ATOM 752 N N . TYR A 1 95 ? 12.746 3.426 -5.113 1.00 94.75 95 TYR A N 1
ATOM 753 C CA . TYR A 1 95 ? 12.885 4.406 -6.193 1.00 94.75 95 TYR A CA 1
ATOM 754 C C . TYR A 1 95 ? 11.790 4.239 -7.238 1.00 94.75 95 TYR A C 1
ATOM 756 O O . TYR A 1 95 ? 11.626 3.157 -7.799 1.00 94.75 95 TYR A O 1
ATOM 764 N N . ALA A 1 96 ? 11.074 5.322 -7.545 1.00 96.19 96 ALA A N 1
ATOM 765 C CA . ALA A 1 96 ? 10.049 5.328 -8.584 1.00 96.19 96 ALA A CA 1
ATOM 766 C C . ALA A 1 96 ? 10.649 5.104 -9.983 1.00 96.19 96 ALA A C 1
ATOM 768 O O . ALA A 1 96 ? 11.709 5.639 -10.331 1.00 96.19 96 ALA A O 1
ATOM 769 N N . ARG A 1 97 ? 9.952 4.304 -10.789 1.00 96.31 97 ARG A N 1
ATOM 770 C CA . ARG A 1 97 ? 10.303 3.928 -12.161 1.00 96.31 97 ARG A CA 1
ATOM 771 C C . ARG A 1 97 ? 9.045 3.763 -13.012 1.00 96.31 97 ARG A C 1
ATOM 773 O O . ARG A 1 97 ? 7.925 3.727 -12.509 1.00 96.31 97 ARG A O 1
ATOM 780 N N . ASP A 1 98 ? 9.253 3.609 -14.315 1.00 93.69 98 ASP A N 1
ATOM 781 C CA . ASP A 1 98 ? 8.188 3.274 -15.255 1.00 93.69 98 ASP A CA 1
ATOM 782 C C . ASP A 1 98 ? 7.769 1.801 -15.153 1.00 93.69 98 ASP A C 1
ATOM 784 O O . ASP A 1 98 ? 8.565 0.917 -14.833 1.00 93.69 98 ASP A O 1
ATOM 788 N N . ARG A 1 99 ? 6.521 1.516 -15.545 1.00 89.69 99 ARG A N 1
ATOM 789 C CA . ARG A 1 99 ? 5.899 0.176 -15.540 1.00 89.69 99 ARG A CA 1
ATOM 790 C C . ARG A 1 99 ? 6.648 -0.908 -16.331 1.00 89.69 99 ARG A C 1
ATOM 792 O O . ARG A 1 99 ? 6.395 -2.090 -16.127 1.00 89.69 99 ARG A O 1
ATOM 799 N N . GLY A 1 100 ? 7.535 -0.525 -17.245 1.00 90.06 100 GLY A N 1
ATOM 800 C CA . GLY A 1 100 ? 8.343 -1.450 -18.045 1.00 90.06 100 GLY A CA 1
ATOM 801 C C . GLY A 1 100 ? 9.801 -1.559 -17.603 1.00 90.06 100 GLY A C 1
ATOM 802 O O . GLY A 1 100 ? 10.565 -2.275 -18.248 1.00 90.06 100 GLY A O 1
ATOM 803 N N . TYR A 1 101 ? 10.210 -0.835 -16.559 1.00 93.44 101 TYR A N 1
ATOM 804 C CA . TYR A 1 101 ? 11.606 -0.814 -16.144 1.00 93.44 101 TYR A CA 1
ATOM 805 C C . TYR A 1 101 ? 12.027 -2.197 -15.608 1.00 93.44 101 TYR A C 1
ATOM 807 O O . TYR A 1 101 ? 11.325 -2.756 -14.758 1.00 93.44 101 TYR A O 1
ATOM 815 N N . PRO A 1 102 ? 13.149 -2.776 -16.080 1.00 91.69 102 PRO A N 1
ATOM 816 C CA . PRO A 1 102 ? 13.594 -4.093 -15.637 1.00 91.69 102 PRO A CA 1
ATOM 817 C C . PRO A 1 102 ? 13.745 -4.176 -14.115 1.00 91.69 102 PRO A C 1
ATOM 819 O O . PRO A 1 102 ? 14.437 -3.368 -13.504 1.00 91.69 102 PRO A O 1
ATOM 822 N N . GLY A 1 103 ? 13.091 -5.166 -13.503 1.00 87.38 103 GLY A N 1
ATOM 823 C CA . GLY A 1 103 ? 13.118 -5.368 -12.052 1.00 87.38 103 GLY A CA 1
ATOM 824 C C . GLY A 1 103 ? 12.187 -4.451 -11.252 1.00 87.38 103 GLY A C 1
ATOM 825 O O . GLY A 1 103 ? 12.165 -4.557 -10.029 1.00 87.38 103 GLY A O 1
ATOM 826 N N . ALA A 1 104 ? 11.399 -3.587 -11.902 1.00 93.25 104 ALA A N 1
ATOM 827 C CA . ALA A 1 104 ? 10.408 -2.790 -11.197 1.00 93.25 104 ALA A CA 1
ATOM 828 C C . ALA A 1 104 ? 9.249 -3.660 -10.691 1.00 93.25 104 ALA A C 1
ATOM 830 O O . ALA A 1 104 ? 8.672 -4.461 -11.430 1.00 93.25 104 ALA A O 1
ATOM 831 N N . VAL A 1 105 ? 8.880 -3.466 -9.427 1.00 92.81 105 VAL A N 1
ATOM 832 C CA . VAL A 1 105 ? 7.757 -4.142 -8.774 1.00 92.81 105 VAL A CA 1
ATOM 833 C C . VAL A 1 105 ? 6.637 -3.149 -8.458 1.00 92.81 105 VAL A C 1
ATOM 835 O O . VAL A 1 105 ? 6.912 -1.981 -8.183 1.00 92.81 105 VAL A O 1
ATOM 838 N N . PRO A 1 106 ? 5.367 -3.579 -8.485 1.00 94.88 106 PRO A N 1
ATOM 839 C CA . PRO A 1 106 ? 4.251 -2.692 -8.200 1.00 94.88 106 PRO A CA 1
ATOM 840 C C . PRO A 1 106 ? 4.056 -2.495 -6.691 1.00 94.88 106 PRO A C 1
ATOM 842 O O . PRO A 1 106 ? 4.014 -3.470 -5.936 1.00 94.88 106 PRO A O 1
ATOM 845 N N . ILE A 1 107 ? 3.832 -1.254 -6.265 1.00 95.38 107 ILE A N 1
ATOM 846 C CA . ILE A 1 107 ? 3.329 -0.912 -4.926 1.00 95.38 107 ILE A CA 1
ATOM 847 C C . ILE A 1 107 ? 2.198 0.117 -5.030 1.00 95.38 107 ILE A C 1
ATOM 849 O O . ILE A 1 107 ? 2.073 0.834 -6.021 1.00 95.38 107 ILE A O 1
ATOM 853 N N . THR A 1 108 ? 1.364 0.203 -4.004 1.00 96.31 108 THR A N 1
ATOM 854 C CA . THR A 1 108 ? 0.356 1.255 -3.860 1.00 96.31 108 THR A CA 1
ATOM 855 C C . THR A 1 108 ? 0.563 1.937 -2.517 1.00 96.31 108 THR A C 1
ATOM 857 O O . THR A 1 108 ? 0.501 1.264 -1.491 1.00 96.31 108 THR A O 1
ATOM 860 N N . THR A 1 109 ? 0.827 3.238 -2.511 1.00 95.50 109 THR A N 1
ATOM 861 C CA . THR A 1 109 ? 0.859 4.045 -1.285 1.00 95.50 109 THR A CA 1
ATOM 862 C C . THR A 1 109 ? -0.543 4.563 -0.993 1.00 95.50 109 THR A C 1
ATOM 864 O O . THR A 1 109 ? -1.338 4.749 -1.912 1.00 95.50 109 THR A O 1
ATOM 867 N N . ILE A 1 110 ? -0.864 4.740 0.284 1.00 94.75 110 ILE A N 1
ATOM 868 C CA . ILE A 1 110 ? -2.117 5.322 0.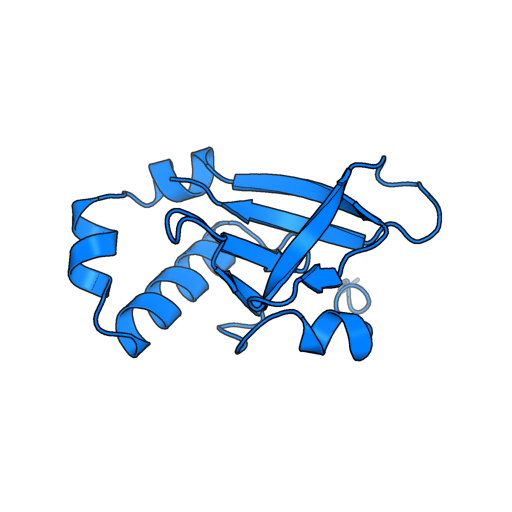758 1.00 94.75 110 ILE A CA 1
ATOM 869 C C . ILE A 1 110 ? -1.768 6.362 1.814 1.00 94.75 110 ILE A C 1
ATOM 871 O O . ILE A 1 110 ? -1.257 5.987 2.869 1.00 94.75 110 ILE A O 1
ATOM 875 N N . VAL A 1 111 ? -2.053 7.629 1.533 1.00 91.88 111 VAL A N 1
ATOM 876 C CA . VAL A 1 111 ? -1.920 8.747 2.478 1.00 91.88 111 VAL A CA 1
ATOM 877 C C . VAL A 1 111 ? -3.271 9.477 2.508 1.00 91.88 111 VAL A C 1
ATOM 879 O O . VAL A 1 111 ? -3.622 10.054 1.482 1.00 91.88 111 VAL A O 1
ATOM 882 N N . PRO A 1 112 ? -4.060 9.371 3.595 1.00 83.12 112 PRO A N 1
ATOM 883 C CA . PRO A 1 112 ? -5.411 9.936 3.681 1.00 83.12 112 PRO A CA 1
ATOM 884 C C . PRO A 1 112 ? -5.471 11.466 3.696 1.00 83.12 112 PRO A C 1
ATOM 886 O O . PRO A 1 112 ? -4.521 12.104 4.209 1.00 83.12 112 PRO A O 1
#

Radius of gyration: 13.97 Å; chains: 1; bounding box: 31×27×37 Å

pLDDT: mean 85.93, std 14.46, range [35.47, 96.94]

Sequence (112 aa):
MPDLHCYALDPAVGRLFGRHFYGVRLQPLEDGYGWVVYGHPPARRIVAALVCAARQRGSFAELRDCCTYMDLCDGMERWWVTDLSADSDGFLCWYARDRGYPGAVPITTIVP

Organism: NCBI:txid85688

Secondary structure (DSSP, 8-state):
---TTTT---TTHHHHS--EETTEEEEE-TTSS-EEEES---HHHHHHHHHHHHHHHT-HHHHHHH--HHHHHHTEEEEEEEEEEE-TTS-EEEEEE-TTSTT-EEEEEE--